Protein AF-A0A382CVE8-F1 (afdb_monomer_lite)

Structure (mmCIF, N/CA/C/O backbone):
data_AF-A0A382CVE8-F1
#
_entry.id   AF-A0A382CVE8-F1
#
loop_
_atom_site.group_PDB
_atom_site.id
_atom_site.type_symbol
_atom_site.label_atom_id
_atom_site.label_alt_id
_atom_site.label_comp_id
_atom_site.label_asym_id
_atom_site.label_entity_id
_atom_site.label_seq_id
_atom_site.pdbx_PDB_ins_code
_atom_site.Cartn_x
_atom_site.Cartn_y
_atom_site.Cartn_z
_atom_site.occupancy
_atom_site.B_iso_or_equiv
_atom_site.auth_seq_id
_atom_site.auth_comp_id
_atom_site.auth_asym_id
_atom_site.auth_atom_id
_atom_site.pdbx_PDB_model_num
ATOM 1 N N . MET A 1 1 ? -20.174 4.932 9.830 1.00 67.50 1 MET A N 1
ATOM 2 C CA . MET A 1 1 ? -18.715 4.846 9.925 1.00 67.50 1 MET A CA 1
ATOM 3 C C . MET A 1 1 ? -18.253 3.605 9.199 1.00 67.50 1 MET A C 1
ATOM 5 O O . MET A 1 1 ? -18.630 2.488 9.583 1.00 67.50 1 MET A O 1
ATOM 9 N N . GLU A 1 2 ? -17.529 3.837 8.114 1.00 79.62 2 GLU A N 1
ATOM 10 C CA . GLU A 1 2 ? -16.852 2.794 7.352 1.00 79.62 2 GLU A CA 1
ATOM 11 C C . GLU A 1 2 ? -15.786 2.119 8.227 1.00 79.62 2 GLU A C 1
ATOM 13 O O . GLU A 1 2 ? -15.376 2.641 9.267 1.00 79.62 2 GLU A O 1
ATOM 18 N N . VAL A 1 3 ? -15.359 0.916 7.846 1.00 76.88 3 VAL A N 1
ATOM 19 C CA . VAL A 1 3 ? -14.319 0.183 8.593 1.00 76.88 3 VAL A CA 1
ATOM 20 C C . VAL A 1 3 ? -13.007 0.974 8.633 1.00 76.88 3 VAL A C 1
ATOM 22 O O . VAL A 1 3 ? -12.352 1.009 9.668 1.00 76.88 3 VAL A O 1
ATOM 25 N N . GLU A 1 4 ? -12.661 1.657 7.544 1.00 75.25 4 GLU A N 1
ATOM 26 C CA . GLU A 1 4 ? -11.449 2.480 7.429 1.00 75.25 4 GLU A CA 1
ATOM 27 C C . GLU A 1 4 ? -11.463 3.651 8.427 1.00 75.25 4 GLU A C 1
ATOM 29 O O . GLU A 1 4 ? -10.472 3.899 9.110 1.00 75.25 4 GLU A O 1
ATOM 34 N N . GLU A 1 5 ? -12.615 4.304 8.608 1.00 78.50 5 GLU A N 1
ATOM 35 C CA . GLU A 1 5 ? -12.798 5.378 9.595 1.00 78.50 5 GLU A CA 1
ATOM 36 C C . GLU A 1 5 ? -12.675 4.857 11.038 1.00 78.50 5 GLU A C 1
ATOM 38 O O . GLU A 1 5 ? -12.058 5.501 11.883 1.00 78.50 5 GLU A O 1
ATOM 43 N N . LEU A 1 6 ? -13.212 3.662 11.325 1.00 77.88 6 LEU A N 1
ATOM 44 C CA . LEU A 1 6 ? -13.041 2.997 12.626 1.00 77.88 6 LEU A CA 1
ATOM 45 C C . LEU A 1 6 ? -11.569 2.678 12.907 1.00 77.88 6 LEU A C 1
ATOM 47 O O . LEU A 1 6 ? -11.106 2.901 14.023 1.00 77.88 6 LEU A O 1
ATOM 51 N N . VAL A 1 7 ? -10.837 2.171 11.910 1.00 79.56 7 VAL A N 1
ATOM 52 C CA . VAL A 1 7 ? -9.408 1.844 12.026 1.00 79.56 7 VAL A CA 1
ATOM 53 C C . VAL A 1 7 ? -8.578 3.116 12.219 1.00 79.56 7 VAL A C 1
ATOM 55 O O . VAL A 1 7 ? -7.721 3.146 13.104 1.00 79.56 7 VAL A O 1
ATOM 58 N N . ARG A 1 8 ? -8.861 4.190 11.472 1.00 79.81 8 ARG A N 1
ATOM 59 C CA . ARG A 1 8 ? -8.185 5.492 11.611 1.00 79.81 8 ARG A CA 1
ATOM 60 C C . ARG A 1 8 ? -8.386 6.092 13.005 1.00 79.81 8 ARG A C 1
ATOM 62 O O . ARG A 1 8 ? -7.404 6.436 13.664 1.00 79.81 8 ARG A O 1
ATOM 69 N N . ALA A 1 9 ? -9.627 6.096 13.492 1.00 78.12 9 ALA A N 1
ATOM 70 C CA . ALA A 1 9 ? -9.995 6.579 14.822 1.00 78.12 9 ALA A CA 1
ATOM 71 C C . ALA A 1 9 ? -9.225 5.896 15.969 1.00 78.12 9 ALA A C 1
ATOM 73 O O . ALA A 1 9 ? -8.860 6.535 16.960 1.00 78.12 9 ALA A O 1
ATOM 74 N N . VAL A 1 10 ? -8.980 4.584 15.854 1.00 78.06 10 VAL A N 1
ATOM 75 C CA . VAL A 1 10 ? -8.292 3.793 16.891 1.00 78.06 10 VAL A CA 1
ATOM 76 C C . VAL A 1 10 ? -6.773 3.721 16.709 1.00 78.06 10 VAL A C 1
ATOM 78 O O . VAL A 1 10 ? -6.079 3.264 17.615 1.00 78.06 10 VAL A O 1
ATOM 81 N N . THR A 1 11 ? -6.231 4.175 15.580 1.00 76.00 11 THR A N 1
ATOM 82 C CA . THR A 1 11 ? -4.784 4.143 15.315 1.00 76.00 11 THR A CA 1
ATOM 83 C C . THR A 1 11 ? -4.173 5.535 15.276 1.00 76.00 11 THR A C 1
ATOM 85 O O . THR A 1 11 ? -3.481 5.915 16.219 1.00 76.00 11 THR A O 1
ATOM 88 N N . VAL A 1 12 ? -4.455 6.301 14.225 1.00 73.44 12 VAL A N 1
ATOM 89 C CA . VAL A 1 12 ? -3.853 7.615 13.961 1.00 73.44 12 VAL A CA 1
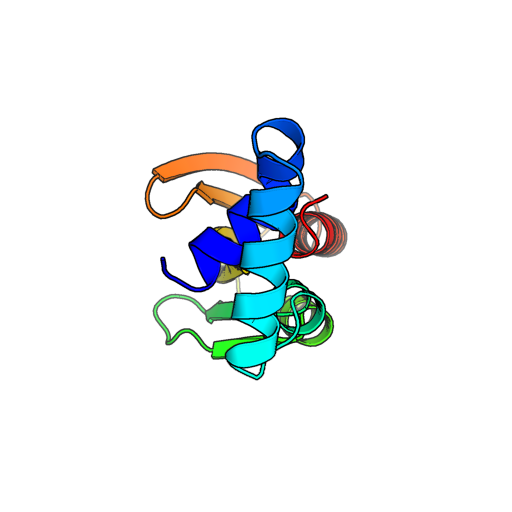ATOM 90 C C . VAL A 1 12 ? -4.412 8.683 14.899 1.00 73.44 12 VAL A C 1
ATOM 92 O O . VAL A 1 12 ? -3.657 9.426 15.518 1.00 73.44 12 VAL A O 1
ATOM 95 N N . GLU A 1 13 ? -5.731 8.712 15.084 1.00 74.88 13 GLU A N 1
ATOM 96 C CA . GLU A 1 13 ? -6.429 9.751 15.860 1.00 74.88 13 GLU A CA 1
ATOM 97 C C . GLU A 1 13 ? -6.611 9.363 17.333 1.00 74.88 13 GLU A C 1
ATOM 99 O O . GLU A 1 13 ? -7.398 9.957 18.071 1.00 74.88 13 GLU A O 1
ATOM 104 N N . ARG A 1 14 ? -5.890 8.342 17.809 1.00 69.44 14 ARG A N 1
ATOM 105 C CA . ARG A 1 14 ? -6.057 7.833 19.176 1.00 69.44 14 ARG A CA 1
ATOM 106 C C . ARG A 1 14 ? -5.839 8.915 20.242 1.00 69.44 14 ARG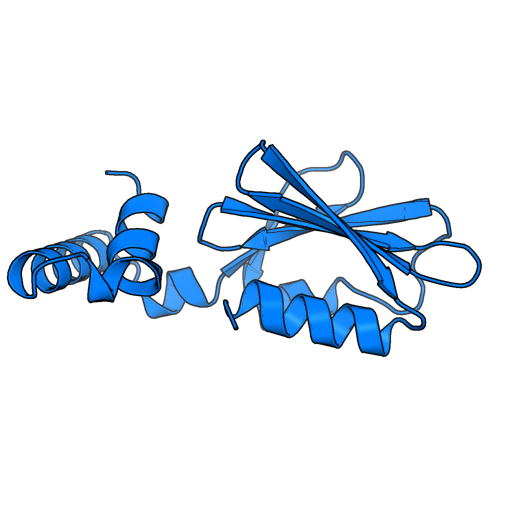 A C 1
ATOM 108 O O . ARG A 1 14 ? -6.456 8.845 21.298 1.00 69.44 14 ARG A O 1
ATOM 115 N N . GLY A 1 15 ? -4.964 9.887 19.978 1.00 72.19 15 GLY A N 1
ATOM 116 C CA . GLY A 1 15 ? -4.703 11.018 20.877 1.00 72.19 15 GLY A CA 1
ATOM 117 C C . GLY A 1 15 ? -5.788 12.102 20.871 1.00 72.19 15 GLY A C 1
ATOM 118 O O . GLY A 1 15 ? -5.809 12.932 21.774 1.00 72.19 15 GLY A O 1
ATOM 119 N N . GLU A 1 16 ? -6.677 12.087 19.879 1.00 75.69 16 GLU A N 1
ATOM 120 C CA . GLU A 1 16 ? -7.741 13.080 19.674 1.00 75.69 16 GLU A CA 1
ATOM 121 C C . GLU A 1 16 ? -9.115 12.560 20.132 1.00 75.69 16 GLU A C 1
ATOM 123 O O . GLU A 1 16 ? -10.044 13.337 20.351 1.00 75.69 16 GLU A O 1
ATOM 128 N N . ASN A 1 17 ? -9.228 11.245 20.336 1.00 75.56 17 ASN A N 1
ATOM 129 C CA . ASN A 1 17 ? -10.455 10.551 20.706 1.00 75.56 17 ASN A CA 1
ATOM 130 C C . ASN A 1 17 ? -10.507 10.182 22.198 1.00 75.56 17 ASN A C 1
ATOM 132 O O . ASN A 1 17 ? -9.488 9.896 22.829 1.00 75.56 17 ASN A O 1
ATOM 136 N N . THR A 1 18 ? -11.716 10.134 22.775 1.00 82.38 18 THR A N 1
ATOM 137 C CA . THR A 1 18 ? -11.887 9.672 24.162 1.00 82.38 18 THR A CA 1
ATOM 138 C C . THR A 1 18 ? -11.686 8.159 24.276 1.00 82.38 18 THR A C 1
ATOM 140 O O . THR A 1 18 ? -11.857 7.405 23.312 1.00 82.38 18 THR A O 1
ATOM 143 N N . VAL A 1 19 ? -11.357 7.693 25.483 1.00 81.44 19 VAL A N 1
ATOM 144 C CA . VAL A 1 19 ? -11.176 6.261 25.768 1.00 81.44 19 VAL A CA 1
ATOM 145 C C . VAL A 1 19 ? -12.466 5.482 25.489 1.00 81.44 19 VAL A C 1
ATOM 147 O O . VAL A 1 19 ? -12.424 4.408 24.894 1.00 81.44 19 VAL A O 1
ATOM 150 N N . GLU A 1 20 ? -13.625 6.042 25.838 1.00 83.94 20 GLU A N 1
ATOM 151 C CA . GLU A 1 20 ? -14.934 5.415 25.631 1.00 83.94 20 GLU A CA 1
ATOM 152 C C . GLU A 1 20 ? -15.253 5.230 24.145 1.00 83.94 20 GLU A C 1
ATOM 154 O O . GLU A 1 20 ? -15.789 4.191 23.749 1.00 83.94 20 GLU A O 1
ATOM 159 N N . PHE A 1 21 ? -14.903 6.220 23.317 1.00 84.19 21 PHE A N 1
ATOM 160 C CA . PHE A 1 21 ? -15.062 6.131 21.870 1.00 84.19 21 PHE A CA 1
ATOM 161 C C . PHE A 1 21 ? -14.143 5.059 21.280 1.00 84.19 21 PHE A C 1
ATOM 163 O O . PHE A 1 21 ? -14.590 4.229 20.490 1.00 84.19 21 PHE A O 1
ATOM 170 N N . HIS A 1 22 ? -12.886 5.019 21.724 1.00 81.25 22 HIS A N 1
ATOM 171 C CA . HIS A 1 22 ? -11.914 4.022 21.287 1.00 81.25 22 HIS A CA 1
ATOM 172 C C . HIS A 1 22 ? -12.383 2.590 21.587 1.00 81.25 22 HIS A C 1
ATOM 174 O O . HIS A 1 22 ? -12.366 1.723 20.714 1.00 81.25 22 HIS A O 1
ATOM 180 N N . GLU A 1 23 ? -12.875 2.335 22.800 1.00 84.19 23 GLU A N 1
ATOM 181 C CA . GLU A 1 23 ? -13.426 1.026 23.154 1.00 84.19 23 GLU A CA 1
ATOM 182 C C . GLU A 1 23 ? -14.690 0.676 22.360 1.00 84.19 23 GLU A C 1
ATOM 184 O O . GLU A 1 23 ? -14.894 -0.482 21.992 1.00 84.19 23 GLU A O 1
ATOM 189 N N . ALA A 1 24 ? -15.564 1.654 22.104 1.00 84.00 24 ALA A N 1
ATOM 190 C CA . ALA A 1 24 ? -16.754 1.442 21.289 1.00 84.00 24 ALA A CA 1
ATOM 191 C C . ALA A 1 24 ? -16.387 1.078 19.842 1.00 84.00 24 ALA A C 1
ATOM 193 O O . ALA A 1 24 ? -16.979 0.153 19.284 1.00 84.00 24 ALA A O 1
ATOM 194 N N . ALA A 1 25 ? -15.381 1.741 19.268 1.00 82.62 25 ALA A N 1
ATOM 195 C CA . ALA A 1 25 ? -14.874 1.451 17.933 1.00 82.62 25 ALA A CA 1
ATOM 196 C C . ALA A 1 25 ? -14.256 0.046 17.839 1.00 82.62 25 ALA A C 1
ATOM 198 O O . ALA A 1 25 ? -14.576 -0.700 16.913 1.00 82.62 25 ALA A O 1
ATOM 199 N N . LEU A 1 26 ? -13.448 -0.363 18.826 1.00 83.81 26 LEU A N 1
ATOM 200 C CA . LEU A 1 26 ? -12.892 -1.722 18.891 1.00 83.81 26 LEU A CA 1
ATOM 201 C C . LEU A 1 26 ? -13.985 -2.793 19.000 1.00 83.81 26 LEU A C 1
ATOM 203 O O . LEU A 1 26 ? -13.965 -3.768 18.252 1.00 83.81 26 LEU A O 1
ATOM 207 N N . ARG A 1 27 ? -14.981 -2.589 19.875 1.00 84.69 27 ARG A N 1
ATOM 208 C CA . ARG A 1 27 ? -16.125 -3.510 20.010 1.00 84.69 27 ARG A CA 1
ATOM 209 C C . ARG A 1 27 ? -16.921 -3.632 18.712 1.00 84.69 27 ARG A C 1
ATOM 211 O O . ARG A 1 27 ? -17.398 -4.715 18.386 1.00 84.69 27 ARG A O 1
ATOM 218 N N . GLU A 1 28 ? -17.074 -2.535 17.978 1.00 84.06 28 GLU A N 1
ATOM 219 C CA . GLU A 1 28 ? -17.770 -2.537 16.694 1.00 84.06 28 GLU A CA 1
ATOM 220 C C . GLU A 1 28 ? -16.978 -3.275 15.602 1.00 84.06 28 GLU A C 1
ATOM 222 O O . GLU A 1 28 ? -17.583 -4.005 14.817 1.00 84.06 28 GLU A O 1
ATOM 227 N N . LEU A 1 29 ? -15.645 -3.154 15.576 1.00 82.00 29 LEU A N 1
ATOM 228 C CA . LEU A 1 29 ? -14.781 -3.943 14.686 1.00 82.00 29 LEU A CA 1
ATOM 229 C C . LEU A 1 29 ? -14.883 -5.445 14.993 1.00 82.00 29 LEU A C 1
ATOM 231 O O . LEU A 1 29 ? -15.143 -6.246 14.091 1.00 82.00 29 LEU A O 1
ATOM 235 N N . ASP A 1 30 ? -14.796 -5.819 16.272 1.00 82.50 30 ASP A N 1
ATOM 236 C CA . ASP A 1 30 ? -14.943 -7.212 16.706 1.00 82.50 30 ASP A CA 1
ATOM 237 C C . ASP A 1 30 ? -16.330 -7.775 16.354 1.00 82.50 30 ASP A C 1
ATOM 239 O O . ASP A 1 30 ? -16.442 -8.887 15.834 1.00 82.50 30 ASP A O 1
ATOM 243 N N . ARG A 1 31 ? -17.401 -6.991 16.548 1.00 84.25 31 ARG A N 1
ATOM 244 C CA . ARG A 1 31 ? -18.775 -7.379 16.177 1.00 84.25 31 ARG A CA 1
ATOM 245 C C . ARG A 1 31 ? -18.928 -7.622 14.673 1.00 84.25 31 ARG A C 1
ATOM 247 O O . ARG A 1 31 ? -19.726 -8.469 14.274 1.00 84.25 31 ARG A O 1
ATOM 254 N N . ARG A 1 32 ? -18.183 -6.894 13.835 1.00 83.88 32 ARG A N 1
ATOM 255 C CA . ARG A 1 32 ? -18.155 -7.072 12.370 1.00 83.88 32 ARG A CA 1
ATOM 256 C C . ARG A 1 32 ? -17.306 -8.271 11.929 1.00 83.88 32 ARG A C 1
ATOM 258 O O . ARG A 1 32 ? -17.227 -8.552 10.737 1.00 83.88 32 ARG A O 1
ATOM 265 N N . GLY A 1 33 ? -16.720 -9.005 12.875 1.00 71.69 33 GLY A N 1
ATOM 266 C CA . GLY A 1 33 ? -16.059 -10.286 12.636 1.00 71.69 33 GLY A CA 1
ATOM 267 C C . GLY A 1 33 ? -14.629 -10.175 12.116 1.00 71.69 33 GLY A C 1
ATOM 268 O O . GLY A 1 33 ? -14.059 -11.191 11.726 1.00 71.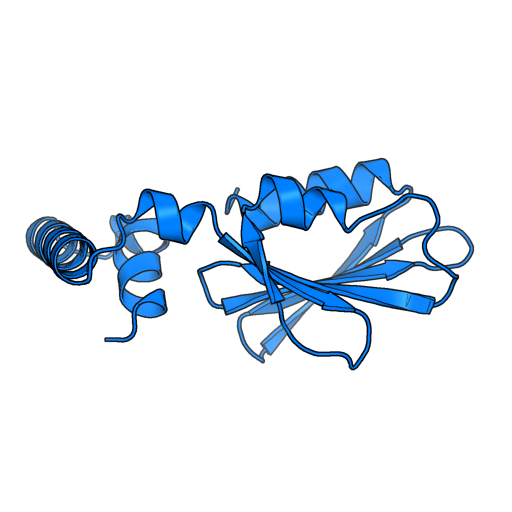69 33 GLY A O 1
ATOM 269 N N . THR A 1 34 ? -14.039 -8.976 12.106 1.00 74.06 34 THR A N 1
ATOM 270 C CA . THR A 1 34 ? -12.642 -8.778 11.705 1.00 74.06 34 THR A CA 1
ATOM 271 C C . THR A 1 34 ? -11.922 -7.938 12.763 1.00 74.06 34 THR A C 1
ATOM 273 O O . THR A 1 34 ? -12.176 -6.738 12.870 1.00 74.06 34 THR A O 1
ATOM 276 N N . PRO A 1 35 ? -11.033 -8.548 13.568 1.00 81.81 35 PRO A N 1
ATOM 277 C CA . PRO A 1 35 ? -10.270 -7.826 14.579 1.00 81.81 35 PRO A CA 1
ATOM 278 C C . PRO A 1 35 ? -9.436 -6.704 13.958 1.00 81.81 35 PRO A C 1
ATOM 280 O O . PRO A 1 35 ? -8.936 -6.849 12.839 1.00 81.81 35 PRO A O 1
ATOM 283 N N . LEU A 1 36 ? -9.187 -5.633 14.718 1.00 82.56 36 LEU A N 1
ATOM 284 C CA . LEU A 1 36 ? -8.337 -4.515 14.282 1.00 82.56 36 LEU A CA 1
ATOM 285 C C . LEU A 1 36 ? -6.998 -4.998 13.698 1.00 82.56 36 LEU A C 1
ATOM 287 O O . LEU A 1 36 ? -6.593 -4.542 12.636 1.00 82.56 36 LEU A O 1
ATOM 291 N N . ALA A 1 37 ? -6.349 -5.974 14.340 1.00 83.44 37 ALA A N 1
ATOM 292 C CA . ALA A 1 37 ? -5.079 -6.533 13.875 1.00 83.44 37 ALA A CA 1
ATOM 293 C C . ALA A 1 37 ? -5.151 -7.117 12.452 1.00 83.44 37 ALA A C 1
ATOM 295 O O . ALA A 1 37 ? -4.189 -7.014 11.701 1.00 83.44 37 ALA A O 1
ATOM 296 N N . VAL A 1 38 ? -6.293 -7.693 12.063 1.00 85.19 38 VAL A N 1
ATOM 297 C CA . VAL A 1 38 ? -6.491 -8.233 10.711 1.00 85.19 38 VAL A CA 1
ATOM 298 C C . VAL A 1 38 ? -6.659 -7.107 9.697 1.00 85.19 38 VAL A C 1
ATOM 300 O O . VAL A 1 38 ? -6.177 -7.232 8.579 1.00 85.19 38 VAL A O 1
ATOM 303 N N . HIS A 1 39 ? -7.306 -6.000 10.064 1.00 83.69 39 HIS A N 1
ATOM 304 C CA . HIS A 1 39 ? -7.365 -4.827 9.191 1.00 83.69 39 HIS A CA 1
ATOM 305 C C . HIS A 1 39 ? -5.994 -4.173 9.026 1.00 83.69 39 HIS A C 1
ATOM 307 O O . HIS A 1 39 ? -5.623 -3.831 7.908 1.00 83.69 39 HIS A O 1
ATOM 313 N N . LEU A 1 40 ? -5.232 -4.065 10.116 1.00 88.00 40 LEU A N 1
ATOM 314 C CA . LEU A 1 40 ? -3.890 -3.489 10.103 1.00 88.00 40 LEU A CA 1
ATOM 315 C C . LEU A 1 40 ? -2.874 -4.338 9.336 1.00 88.00 40 LEU A C 1
ATOM 317 O O . LEU A 1 40 ? -1.910 -3.780 8.839 1.00 88.00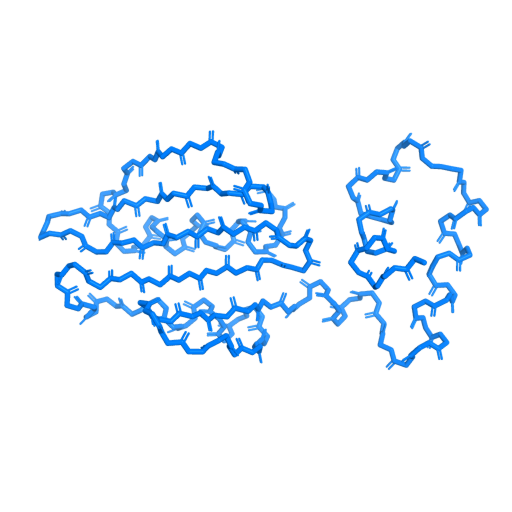 40 LEU A O 1
ATOM 321 N N . ASP A 1 41 ? -3.087 -5.649 9.200 1.00 92.25 41 ASP A N 1
ATOM 322 C CA . ASP A 1 41 ? -2.226 -6.536 8.406 1.00 92.25 41 ASP A CA 1
ATOM 323 C C . ASP A 1 41 ? -2.689 -6.675 6.946 1.00 92.25 41 ASP A C 1
ATOM 325 O O . ASP A 1 41 ? -2.308 -7.621 6.265 1.00 92.25 41 ASP A O 1
ATOM 329 N N . ARG A 1 42 ? -3.517 -5.767 6.413 1.00 93.06 42 ARG A N 1
ATOM 330 C CA . ARG A 1 42 ? -3.980 -5.844 5.017 1.00 93.06 42 ARG A CA 1
ATOM 331 C C . ARG A 1 42 ? -3.613 -4.621 4.196 1.00 93.06 42 ARG A C 1
ATOM 333 O O . ARG A 1 42 ? -3.705 -3.485 4.648 1.00 93.06 42 ARG A O 1
ATOM 340 N N . ALA A 1 43 ? -3.287 -4.884 2.936 1.00 95.75 43 ALA A N 1
ATOM 341 C CA . ALA A 1 43 ? -3.064 -3.879 1.909 1.00 95.75 43 ALA A CA 1
ATOM 342 C C . ALA A 1 43 ? -3.778 -4.281 0.615 1.00 95.75 43 ALA A C 1
ATOM 344 O O . ALA A 1 43 ? -3.976 -5.473 0.349 1.00 95.75 43 ALA A O 1
ATOM 345 N N . LYS A 1 44 ? -4.160 -3.301 -0.204 1.00 96.88 44 LYS A N 1
ATOM 346 C CA . LYS A 1 44 ? -4.546 -3.546 -1.599 1.00 96.88 44 LYS A CA 1
ATOM 347 C C . LYS A 1 44 ? -3.327 -3.336 -2.487 1.00 96.88 44 LYS A C 1
ATOM 349 O O . LYS A 1 44 ? -2.550 -2.414 -2.260 1.00 96.88 44 LYS A O 1
ATOM 354 N N . VAL A 1 45 ? -3.160 -4.196 -3.481 1.00 96.88 45 VAL A N 1
ATOM 355 C CA . VAL A 1 45 ? -2.102 -4.112 -4.484 1.00 96.88 45 VAL A CA 1
ATOM 356 C C . VAL A 1 45 ? -2.748 -4.039 -5.854 1.00 96.88 45 VAL A C 1
ATOM 358 O O . VAL A 1 45 ? -3.570 -4.889 -6.197 1.00 96.88 45 VAL A O 1
ATOM 361 N N . ARG A 1 46 ? -2.328 -3.059 -6.648 1.00 96.00 46 ARG A N 1
ATOM 362 C CA . ARG A 1 46 ? -2.676 -2.929 -8.062 1.00 96.00 46 ARG A CA 1
ATOM 363 C C . ARG A 1 46 ? -1.411 -2.791 -8.887 1.00 96.00 46 ARG A C 1
ATOM 365 O O . ARG A 1 46 ? -0.478 -2.094 -8.503 1.00 96.00 46 ARG A O 1
ATOM 372 N N . ARG A 1 47 ? -1.378 -3.452 -10.040 1.00 93.62 47 ARG A N 1
ATOM 373 C CA . ARG A 1 47 ? -0.320 -3.266 -11.036 1.00 93.62 47 ARG A CA 1
ATOM 374 C C . ARG A 1 47 ? -0.862 -2.420 -12.171 1.00 93.62 47 ARG A C 1
ATOM 376 O O . ARG A 1 47 ? -1.862 -2.809 -12.766 1.00 93.62 47 ARG A O 1
ATOM 383 N N . ASN A 1 48 ? -0.176 -1.327 -12.487 1.00 91.06 48 ASN A N 1
ATOM 384 C CA . ASN A 1 48 ? -0.549 -0.399 -13.550 1.00 91.06 48 ASN A CA 1
ATOM 385 C C . ASN A 1 48 ? -2.042 -0.008 -13.443 1.00 91.06 48 ASN A C 1
ATOM 387 O O . ASN A 1 48 ? -2.492 0.449 -12.391 1.00 91.06 48 ASN A O 1
ATOM 391 N N . ASP A 1 49 ? -2.801 -0.221 -14.513 1.00 90.94 49 ASP A N 1
ATOM 392 C CA . ASP A 1 49 ? -4.239 0.019 -14.655 1.00 90.94 49 ASP A CA 1
ATOM 393 C C . ASP A 1 49 ? -5.107 -1.222 -14.364 1.00 90.94 49 ASP A C 1
ATOM 395 O O . ASP A 1 49 ? -6.285 -1.255 -14.711 1.00 90.94 49 ASP A O 1
ATOM 399 N N . GLY A 1 50 ? -4.532 -2.251 -13.734 1.00 92.56 50 GLY A N 1
ATOM 400 C CA . GLY A 1 50 ? -5.237 -3.476 -13.368 1.00 92.56 50 GLY A CA 1
ATOM 401 C C . GLY A 1 50 ? -6.223 -3.309 -12.207 1.00 92.56 50 GLY A C 1
ATOM 402 O O . GLY A 1 50 ? -6.522 -2.211 -11.750 1.00 92.56 50 GLY A O 1
ATOM 403 N N . GLU A 1 51 ? -6.713 -4.432 -11.689 1.00 93.88 51 GLU A N 1
ATOM 404 C CA . GLU A 1 51 ? -7.637 -4.438 -10.551 1.00 93.88 51 GLU A CA 1
ATOM 405 C C . GLU A 1 51 ? -6.907 -4.481 -9.204 1.00 93.88 51 GLU A C 1
ATOM 407 O O . GLU A 1 51 ? -5.839 -5.090 -9.069 1.00 93.88 51 GLU A O 1
ATOM 412 N N . ASP A 1 52 ? -7.526 -3.868 -8.194 1.00 94.62 52 ASP A N 1
ATOM 413 C CA . ASP A 1 52 ? -7.072 -3.936 -6.810 1.00 94.62 52 ASP A CA 1
ATOM 414 C C . ASP A 1 52 ? -7.312 -5.338 -6.238 1.00 94.62 52 ASP A C 1
ATOM 416 O O . ASP A 1 52 ? -8.429 -5.858 -6.237 1.00 94.62 52 ASP A O 1
ATOM 420 N N . GLN A 1 53 ? -6.267 -5.929 -5.667 1.00 95.69 53 GLN A N 1
ATOM 421 C CA . GLN A 1 53 ? -6.346 -7.202 -4.955 1.00 95.69 53 GLN A CA 1
ATOM 422 C C . GLN A 1 53 ? -5.867 -7.028 -3.517 1.00 95.69 53 GLN A C 1
ATOM 424 O O . GLN A 1 53 ? -4.869 -6.362 -3.267 1.00 95.69 53 GLN A O 1
ATOM 429 N N . SER A 1 54 ? -6.579 -7.613 -2.552 1.00 94.69 54 SER A N 1
ATOM 430 C CA . SER A 1 54 ? -6.264 -7.447 -1.130 1.00 94.69 54 SER A CA 1
ATOM 431 C C . SER A 1 54 ? -5.450 -8.620 -0.586 1.00 94.69 54 SER A C 1
ATOM 433 O O . SER A 1 54 ? -5.904 -9.763 -0.633 1.00 94.69 54 SER A O 1
ATOM 435 N N . PHE A 1 55 ? -4.302 -8.312 0.013 1.00 95.00 55 PHE A N 1
ATOM 436 C CA . PHE A 1 55 ? -3.339 -9.277 0.543 1.00 95.00 55 PHE A CA 1
ATOM 437 C C . PHE A 1 55 ? -2.942 -8.941 1.987 1.00 95.00 55 PHE A C 1
ATOM 439 O O . PHE A 1 55 ? -3.016 -7.772 2.380 1.00 95.00 55 PHE A O 1
ATOM 446 N N . PRO A 1 56 ? -2.469 -9.931 2.767 1.00 95.12 56 PRO A N 1
ATOM 447 C CA . PRO A 1 56 ? -1.670 -9.671 3.959 1.00 95.12 56 PRO A CA 1
ATOM 448 C C . PRO A 1 56 ? -0.451 -8.794 3.632 1.00 95.12 56 PRO A C 1
ATOM 450 O O . PRO A 1 56 ? 0.130 -8.949 2.553 1.00 95.12 56 PRO A O 1
ATOM 453 N N . ILE A 1 57 ? -0.000 -7.921 4.541 1.00 95.62 57 ILE A N 1
ATOM 454 C CA . ILE A 1 57 ? 1.105 -6.978 4.262 1.00 95.62 57 ILE A CA 1
ATOM 455 C C . ILE A 1 57 ? 2.364 -7.705 3.786 1.00 95.62 57 ILE A C 1
ATOM 457 O O . ILE A 1 57 ? 3.012 -7.284 2.826 1.00 95.62 57 ILE A O 1
ATOM 461 N N . ARG A 1 58 ? 2.699 -8.837 4.413 1.00 94.81 58 ARG A N 1
ATOM 462 C CA . ARG A 1 58 ? 3.854 -9.653 4.013 1.00 94.81 58 ARG A CA 1
ATOM 463 C C . ARG A 1 58 ? 3.789 -10.073 2.542 1.00 94.81 58 ARG A C 1
ATOM 465 O O . ARG A 1 58 ? 4.811 -10.054 1.855 1.00 94.81 58 ARG A O 1
ATOM 472 N N . GLU A 1 59 ? 2.611 -10.481 2.080 1.00 95.00 59 GLU A N 1
ATOM 473 C CA . GLU A 1 59 ? 2.386 -10.890 0.695 1.00 95.00 59 GLU A CA 1
ATOM 474 C C . GLU A 1 59 ? 2.394 -9.678 -0.231 1.00 95.00 59 GLU A C 1
ATOM 476 O O . GLU A 1 59 ? 3.094 -9.709 -1.239 1.00 95.00 59 GLU A O 1
ATOM 481 N N . ALA A 1 60 ? 1.744 -8.576 0.157 1.00 95.31 60 ALA A N 1
ATOM 482 C CA . ALA A 1 60 ? 1.775 -7.320 -0.590 1.00 95.31 60 ALA A CA 1
ATOM 483 C C . ALA A 1 60 ? 3.217 -6.851 -0.848 1.00 95.31 60 ALA A C 1
ATOM 485 O O . ALA A 1 60 ? 3.603 -6.614 -1.990 1.00 95.31 60 ALA A O 1
ATOM 486 N N . ILE A 1 61 ? 4.072 -6.834 0.177 1.00 94.88 61 ILE A N 1
ATOM 487 C CA . ILE A 1 61 ? 5.496 -6.486 0.042 1.00 94.88 61 ILE A CA 1
ATOM 488 C C . ILE A 1 61 ? 6.236 -7.438 -0.915 1.00 94.88 61 ILE A C 1
ATOM 490 O O . ILE A 1 61 ? 7.205 -7.038 -1.563 1.00 94.88 61 ILE A O 1
ATOM 494 N N . ALA A 1 62 ? 5.817 -8.702 -1.021 1.00 92.75 62 ALA A N 1
ATOM 495 C CA . ALA A 1 62 ? 6.422 -9.670 -1.935 1.00 92.75 62 ALA A CA 1
ATOM 496 C C . ALA A 1 62 ? 6.069 -9.420 -3.415 1.00 92.75 62 ALA A C 1
ATOM 498 O O . ALA A 1 62 ? 6.781 -9.923 -4.288 1.00 92.75 62 ALA A O 1
ATOM 499 N N . HIS A 1 63 ? 5.034 -8.623 -3.715 1.00 91.25 63 HIS A N 1
ATOM 500 C CA . HIS A 1 63 ? 4.740 -8.192 -5.088 1.00 91.25 63 HIS A CA 1
ATOM 501 C C . HIS A 1 63 ? 5.795 -7.234 -5.642 1.00 91.25 63 HIS A C 1
ATOM 503 O O . HIS A 1 63 ? 5.993 -7.191 -6.857 1.00 91.25 63 HIS A O 1
ATOM 509 N N . LEU A 1 64 ? 6.504 -6.506 -4.774 1.00 88.81 64 LEU A N 1
ATOM 510 C CA . LEU A 1 64 ? 7.637 -5.686 -5.176 1.00 88.81 64 LEU A CA 1
ATOM 511 C C . LEU A 1 64 ? 8.838 -6.587 -5.494 1.00 88.81 64 LEU A C 1
ATOM 513 O O . LEU A 1 64 ? 9.697 -6.854 -4.649 1.00 88.81 64 LEU A O 1
ATOM 517 N N . LYS A 1 65 ? 8.877 -7.096 -6.725 1.00 79.19 65 LYS A N 1
ATOM 518 C CA . LYS A 1 65 ? 9.983 -7.912 -7.222 1.00 79.19 65 LYS A CA 1
ATOM 519 C C . LYS A 1 65 ? 11.089 -7.046 -7.823 1.00 79.19 65 LYS A C 1
ATOM 521 O O . LYS A 1 65 ? 10.864 -5.928 -8.281 1.00 79.19 65 LYS A O 1
ATOM 526 N N . ILE A 1 66 ? 12.304 -7.590 -7.832 1.00 67.12 66 ILE A N 1
ATOM 527 C CA . ILE A 1 66 ? 13.500 -6.915 -8.363 1.00 67.12 66 ILE A CA 1
ATOM 528 C C . ILE A 1 66 ? 13.447 -6.806 -9.902 1.00 67.12 66 ILE A C 1
ATOM 530 O O . ILE A 1 66 ? 14.118 -5.955 -10.479 1.00 67.12 66 ILE A O 1
ATOM 534 N N . ASP A 1 67 ? 12.629 -7.627 -10.562 1.00 69.19 67 ASP A N 1
ATOM 535 C CA . ASP A 1 67 ? 12.545 -7.802 -12.015 1.00 69.19 67 ASP A CA 1
ATOM 536 C C . ASP A 1 67 ? 11.349 -7.092 -12.678 1.00 69.19 67 ASP A C 1
ATOM 538 O O . ASP A 1 67 ? 10.968 -7.456 -13.791 1.00 69.19 67 ASP A O 1
ATOM 542 N N . LEU A 1 68 ? 10.762 -6.072 -12.037 1.00 82.38 68 LEU A N 1
ATOM 543 C CA . LEU A 1 68 ? 9.760 -5.231 -12.704 1.00 82.38 68 LEU A CA 1
ATOM 544 C C . LEU A 1 68 ? 10.328 -4.628 -13.993 1.00 82.38 68 LEU A C 1
ATOM 546 O O . LEU A 1 68 ? 11.478 -4.171 -14.031 1.00 82.38 68 LEU A O 1
ATOM 550 N N . ALA A 1 69 ? 9.506 -4.604 -15.044 1.00 85.50 69 ALA A N 1
ATOM 551 C CA . ALA A 1 69 ? 9.896 -3.956 -16.282 1.00 85.50 69 ALA A CA 1
ATOM 552 C C . ALA A 1 69 ? 10.044 -2.444 -16.042 1.00 85.50 69 ALA A C 1
ATOM 554 O O . ALA A 1 69 ? 9.356 -1.882 -15.184 1.00 85.50 69 ALA A O 1
ATOM 555 N N . PRO A 1 70 ? 10.923 -1.749 -16.785 1.00 84.94 70 PRO A N 1
ATOM 556 C CA . PRO A 1 70 ? 10.919 -0.295 -16.779 1.00 84.94 70 PRO A CA 1
ATOM 557 C C . PRO A 1 70 ? 9.509 0.231 -17.065 1.00 84.94 70 PRO A C 1
ATOM 559 O O . PRO A 1 70 ? 8.830 -0.292 -17.950 1.00 84.94 70 PRO A O 1
ATOM 562 N N . TRP A 1 71 ? 9.112 1.267 -16.330 1.00 86.25 71 TRP A N 1
ATOM 563 C CA . TRP A 1 71 ? 7.812 1.940 -16.384 1.00 86.25 71 TRP A CA 1
ATOM 564 C C . TRP A 1 71 ? 6.636 1.168 -15.779 1.00 86.25 71 TRP A C 1
ATOM 566 O O . TRP A 1 71 ? 5.538 1.715 -15.727 1.00 86.25 71 TRP A O 1
ATOM 576 N N . ASP A 1 72 ? 6.844 -0.052 -15.269 1.00 90.88 72 ASP A N 1
ATOM 577 C CA . ASP A 1 72 ? 5.831 -0.694 -14.431 1.00 90.88 72 ASP A CA 1
ATOM 578 C C . ASP A 1 72 ? 5.644 0.103 -13.134 1.00 90.88 72 ASP A C 1
ATOM 580 O O . ASP A 1 72 ? 6.613 0.469 -12.458 1.00 90.88 72 ASP A O 1
ATOM 584 N N . ALA A 1 73 ? 4.384 0.299 -12.760 1.00 93.62 73 ALA A N 1
ATOM 585 C CA . ALA A 1 73 ? 3.973 0.861 -11.489 1.00 93.62 73 ALA A CA 1
ATOM 586 C C . ALA A 1 73 ? 3.211 -0.183 -10.666 1.00 93.62 73 ALA A C 1
ATOM 588 O O . ALA A 1 73 ? 2.309 -0.872 -11.151 1.00 93.62 73 ALA A O 1
ATOM 589 N N . LEU A 1 74 ? 3.562 -0.280 -9.389 1.00 95.88 74 LEU A N 1
ATOM 590 C CA . LEU A 1 74 ? 2.789 -0.999 -8.388 1.00 95.88 74 LEU A CA 1
ATOM 591 C C . LEU A 1 74 ? 2.210 0.006 -7.403 1.00 95.88 74 LEU A C 1
ATOM 593 O O . LEU A 1 74 ? 2.937 0.822 -6.846 1.00 95.88 74 LEU A O 1
ATOM 597 N N . LEU A 1 75 ? 0.908 -0.066 -7.188 1.00 97.31 75 LEU A N 1
ATOM 598 C CA . LEU A 1 75 ? 0.184 0.760 -6.245 1.00 97.31 75 LEU A CA 1
ATOM 599 C C . LEU A 1 75 ? -0.154 -0.089 -5.031 1.00 97.31 75 LEU A C 1
ATOM 601 O O . LEU A 1 75 ? -0.665 -1.201 -5.167 1.00 97.31 75 LEU A O 1
ATOM 605 N N . PHE A 1 76 ? 0.142 0.450 -3.859 1.00 97.38 76 PHE A N 1
ATOM 606 C CA . PHE A 1 76 ? -0.091 -0.187 -2.578 1.00 97.38 76 PHE A CA 1
ATOM 607 C C . PHE A 1 76 ? -0.970 0.730 -1.743 1.00 97.38 76 PHE A C 1
ATOM 609 O O . PHE A 1 76 ? -0.525 1.807 -1.358 1.00 97.38 76 PHE A O 1
ATOM 616 N N . THR A 1 77 ? -2.199 0.312 -1.465 1.00 96.62 77 THR A N 1
ATOM 617 C CA . THR A 1 77 ? -3.130 1.071 -0.625 1.00 96.62 77 THR A CA 1
ATOM 618 C C . THR A 1 77 ? -3.168 0.456 0.767 1.00 96.62 77 THR A C 1
ATOM 620 O O . THR A 1 77 ? -3.400 -0.751 0.908 1.00 96.62 77 THR A O 1
ATOM 623 N N . SER A 1 78 ? -2.907 1.269 1.788 1.00 94.25 78 SER A N 1
ATOM 624 C CA . SER A 1 78 ? -2.942 0.854 3.189 1.00 94.25 78 SER A CA 1
ATOM 625 C C . SER A 1 78 ? -4.382 0.635 3.662 1.00 94.25 78 SER A C 1
ATOM 627 O O . SER A 1 78 ? -5.354 0.975 2.984 1.00 94.25 78 SER A O 1
ATOM 629 N N . CYS A 1 79 ? -4.540 0.091 4.866 1.00 89.62 79 CYS A N 1
ATOM 630 C CA . CYS A 1 79 ? -5.850 -0.046 5.502 1.00 89.62 79 CYS A CA 1
ATOM 631 C C . CYS A 1 79 ? -6.534 1.295 5.838 1.00 89.62 79 CYS A C 1
ATOM 633 O O . CYS A 1 79 ? -7.711 1.293 6.191 1.00 89.62 79 CYS A O 1
ATOM 635 N N . LEU A 1 80 ? -5.817 2.421 5.726 1.00 88.19 80 LEU A N 1
ATOM 636 C CA . LEU A 1 80 ? -6.338 3.770 5.961 1.00 88.19 80 LEU A CA 1
ATOM 637 C C . LEU A 1 80 ? -6.771 4.496 4.679 1.00 88.19 80 LEU A C 1
ATOM 639 O O . LEU A 1 80 ? -7.197 5.649 4.762 1.00 88.19 80 LEU A O 1
ATOM 643 N N . GLY A 1 81 ? -6.635 3.848 3.517 1.00 89.75 81 GLY A N 1
ATOM 644 C CA . GLY A 1 81 ? -6.984 4.411 2.209 1.00 89.75 81 GLY A CA 1
ATOM 645 C C . GLY A 1 81 ? -5.854 5.182 1.519 1.00 89.75 81 GLY A C 1
ATOM 646 O O . GLY A 1 81 ? -5.961 5.478 0.330 1.00 89.75 81 GLY A O 1
ATOM 647 N N . ASP A 1 82 ? -4.748 5.453 2.213 1.00 93.44 82 ASP A N 1
ATOM 648 C CA . ASP A 1 82 ? -3.579 6.111 1.621 1.00 93.44 82 ASP A CA 1
ATOM 649 C C . ASP A 1 82 ? -2.887 5.168 0.634 1.00 93.44 82 ASP A C 1
ATOM 651 O O . ASP A 1 82 ? -2.830 3.955 0.855 1.00 93.44 82 ASP A O 1
ATOM 655 N N . THR A 1 83 ? -2.332 5.712 -0.449 1.00 97.00 83 THR A N 1
ATOM 656 C CA . THR A 1 83 ? -1.711 4.931 -1.525 1.00 97.00 83 THR A CA 1
ATOM 657 C C . THR A 1 83 ? -0.267 5.352 -1.779 1.00 97.00 83 THR A C 1
ATOM 659 O O . THR A 1 83 ? 0.029 6.519 -2.028 1.00 97.00 83 THR A O 1
ATOM 662 N N . LEU A 1 84 ? 0.635 4.370 -1.794 1.00 97.69 84 LEU A N 1
ATOM 663 C CA . LEU A 1 84 ? 2.011 4.513 -2.254 1.00 97.69 84 LEU A CA 1
ATOM 664 C C . LEU A 1 84 ? 2.161 3.851 -3.626 1.00 97.69 84 LEU A C 1
ATOM 666 O O . LEU A 1 84 ? 1.980 2.641 -3.770 1.00 97.69 84 LEU A O 1
ATOM 670 N N . VAL A 1 85 ? 2.527 4.633 -4.636 1.00 96.69 85 VAL A N 1
ATOM 671 C CA . VAL A 1 85 ? 2.840 4.140 -5.981 1.00 96.69 85 VAL A CA 1
ATOM 672 C C . VAL A 1 85 ? 4.346 4.008 -6.118 1.00 96.69 85 VAL A C 1
ATOM 674 O O . VAL A 1 85 ? 5.063 4.995 -5.991 1.00 96.69 85 VAL A O 1
ATOM 677 N N . LEU A 1 86 ? 4.829 2.803 -6.399 1.00 96.38 86 LEU A N 1
ATOM 678 C CA . LEU A 1 86 ? 6.224 2.519 -6.707 1.00 96.38 86 LEU A CA 1
ATOM 679 C C . LEU A 1 86 ? 6.370 2.240 -8.198 1.00 96.38 86 LEU A C 1
ATOM 681 O O . LEU A 1 86 ? 5.957 1.188 -8.686 1.00 96.38 86 LEU A O 1
ATOM 685 N N . GLN A 1 87 ? 6.989 3.179 -8.905 1.00 95.19 87 GLN A N 1
ATOM 686 C CA . GLN A 1 87 ? 7.284 3.074 -10.326 1.00 95.19 87 GLN A CA 1
ATOM 687 C C . GLN A 1 87 ? 8.750 2.705 -10.544 1.00 95.19 87 GLN A C 1
ATOM 689 O O . GLN A 1 87 ? 9.661 3.332 -9.990 1.00 95.19 87 GLN A O 1
ATOM 694 N N . LYS A 1 88 ? 8.991 1.687 -11.374 1.00 92.62 88 LYS A N 1
ATOM 695 C CA . LYS A 1 88 ? 10.340 1.297 -11.774 1.00 92.62 88 LYS A CA 1
ATOM 696 C C . LYS A 1 88 ? 10.833 2.195 -12.903 1.00 92.62 88 LYS A C 1
ATOM 698 O O . LYS A 1 88 ? 10.329 2.138 -14.015 1.00 92.62 88 LYS A O 1
ATOM 703 N N . GLU A 1 89 ? 11.911 2.926 -12.665 1.00 91.00 89 GLU A N 1
ATOM 704 C CA . GLU A 1 89 ? 12.640 3.657 -13.707 1.00 91.00 89 GLU A CA 1
ATOM 705 C C . GLU A 1 89 ? 13.850 2.851 -14.194 1.00 91.00 89 GLU A C 1
ATOM 707 O O . GLU A 1 89 ? 14.309 1.961 -13.480 1.00 91.00 89 GLU A O 1
ATOM 712 N N . PRO A 1 90 ? 14.468 3.141 -15.352 1.00 87.50 90 PRO A N 1
ATOM 713 C CA . PRO A 1 90 ? 15.628 2.379 -15.830 1.00 87.50 90 PRO A CA 1
ATOM 714 C C . PRO A 1 90 ? 16.789 2.283 -14.825 1.00 87.50 90 PRO A C 1
ATOM 716 O O . PRO A 1 90 ? 17.487 1.272 -14.781 1.00 87.50 90 PRO A O 1
ATOM 719 N N . ARG A 1 91 ? 16.997 3.319 -14.000 1.00 87.12 91 ARG A N 1
ATOM 720 C CA . ARG A 1 91 ? 18.138 3.416 -13.067 1.00 87.12 91 ARG A CA 1
ATOM 721 C C . ARG A 1 91 ? 17.760 3.539 -11.595 1.00 87.12 91 ARG A C 1
ATOM 723 O O . ARG A 1 91 ? 18.622 3.355 -10.747 1.00 87.12 91 ARG A O 1
ATOM 730 N N . LEU A 1 92 ? 16.507 3.859 -11.298 1.00 91.69 92 LEU A N 1
ATOM 731 C CA . LEU A 1 92 ? 16.030 4.138 -9.945 1.00 91.69 92 LEU A CA 1
ATOM 732 C C . LEU A 1 92 ? 14.576 3.682 -9.792 1.00 91.69 92 LEU A C 1
ATOM 734 O O . LEU A 1 92 ? 14.050 2.961 -10.643 1.00 91.69 92 LEU A O 1
ATOM 738 N N . TRP A 1 93 ? 13.959 4.071 -8.690 1.00 93.62 93 TRP A N 1
ATOM 739 C CA . TRP A 1 93 ? 12.535 3.953 -8.432 1.00 93.62 93 TRP A CA 1
ATOM 740 C C . TRP A 1 93 ? 11.980 5.319 -8.057 1.00 93.62 93 TRP A C 1
ATOM 742 O O . TRP A 1 93 ? 12.659 6.107 -7.395 1.00 93.62 93 TRP A O 1
ATOM 752 N N . VAL A 1 94 ? 10.746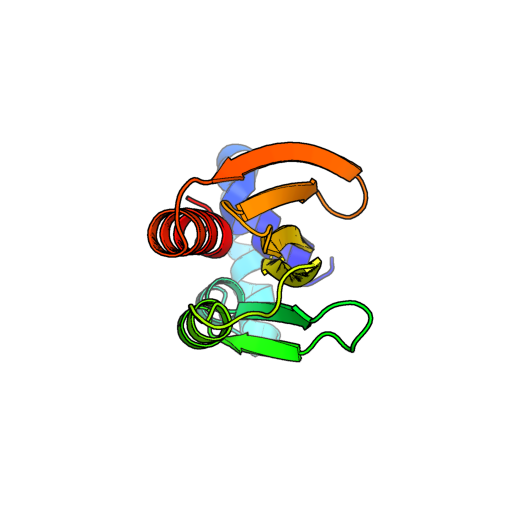 5.589 -8.458 1.00 95.50 94 VAL A N 1
ATOM 753 C CA . VAL A 1 94 ? 10.010 6.773 -8.018 1.00 95.50 94 VAL A CA 1
ATOM 754 C C . VAL A 1 94 ? 8.879 6.302 -7.125 1.00 95.50 94 VAL A C 1
ATOM 756 O O . VAL A 1 94 ? 8.144 5.382 -7.482 1.00 95.50 94 VAL A O 1
ATOM 759 N N . ALA A 1 95 ? 8.778 6.906 -5.948 1.00 96.94 95 ALA A N 1
ATOM 760 C CA . ALA A 1 95 ? 7.653 6.722 -5.053 1.00 96.94 95 ALA A CA 1
ATOM 761 C C . ALA A 1 95 ? 6.754 7.954 -5.114 1.00 96.94 95 ALA A C 1
ATOM 763 O O . ALA A 1 95 ? 7.249 9.070 -4.958 1.00 96.94 95 ALA A O 1
ATOM 764 N N . HIS A 1 96 ? 5.454 7.743 -5.296 1.00 97.12 96 HIS A N 1
ATOM 765 C CA . HIS A 1 96 ? 4.426 8.778 -5.205 1.00 97.12 96 HIS A CA 1
ATOM 766 C C . HIS A 1 96 ? 3.488 8.447 -4.046 1.00 97.12 96 HIS A C 1
ATOM 768 O O . HIS A 1 96 ? 3.010 7.319 -3.952 1.00 97.12 96 HIS A O 1
ATOM 774 N N . HIS A 1 97 ? 3.228 9.417 -3.176 1.00 96.38 97 HIS A N 1
ATOM 775 C CA . HIS A 1 97 ? 2.329 9.270 -2.037 1.00 96.38 97 HIS A CA 1
ATOM 776 C C . HIS A 1 97 ? 1.015 10.013 -2.282 1.00 96.38 97 HIS A C 1
ATOM 778 O O . HIS A 1 97 ? 1.027 11.164 -2.734 1.00 96.38 97 HIS A O 1
ATOM 784 N N . TYR A 1 98 ? -0.093 9.360 -1.942 1.00 95.38 98 TYR A N 1
ATOM 785 C CA . TYR A 1 98 ? -1.442 9.901 -2.005 1.00 95.38 98 TYR A CA 1
ATOM 786 C C . TYR A 1 98 ? -2.178 9.646 -0.686 1.00 95.38 98 TYR A C 1
ATOM 788 O O . TYR A 1 98 ? -2.197 8.515 -0.204 1.00 95.38 98 TYR A O 1
ATOM 796 N N . GLU A 1 99 ? -2.806 10.682 -0.141 1.00 90.88 99 GLU A N 1
ATOM 797 C CA . GLU A 1 99 ? -3.715 10.604 1.008 1.00 90.88 99 GLU A CA 1
ATOM 798 C C . GLU A 1 99 ? -5.146 10.561 0.468 1.00 90.88 99 GLU A C 1
ATOM 800 O O . GLU A 1 99 ? -5.685 11.572 0.004 1.00 90.88 99 GLU A O 1
ATOM 805 N N . GLY A 1 100 ? -5.736 9.364 0.419 1.00 87.62 100 GLY A N 1
ATOM 806 C CA . GLY A 1 100 ? -6.897 9.110 -0.437 1.00 87.62 100 GLY A CA 1
ATOM 807 C C . GLY A 1 100 ? -6.606 9.500 -1.894 1.00 87.62 100 GLY A C 1
ATOM 808 O O . GLY A 1 100 ? -5.678 8.975 -2.508 1.00 87.62 100 GLY A O 1
ATOM 809 N N . ASP A 1 101 ? -7.369 10.456 -2.431 1.00 86.38 101 ASP A N 1
ATOM 810 C CA . ASP A 1 101 ? -7.194 10.979 -3.797 1.00 86.38 101 ASP A CA 1
ATOM 811 C C . ASP A 1 101 ? -6.245 12.193 -3.879 1.00 86.38 101 ASP A C 1
ATOM 813 O O . ASP A 1 101 ? -5.934 12.683 -4.970 1.00 86.38 101 ASP A O 1
ATOM 817 N N . ALA A 1 102 ? -5.784 12.719 -2.740 1.00 91.50 102 ALA A N 1
ATOM 818 C CA . ALA A 1 102 ? -4.938 13.905 -2.701 1.00 91.50 102 ALA A CA 1
ATOM 819 C C . ALA A 1 102 ? -3.464 13.532 -2.887 1.00 91.50 102 ALA A C 1
ATOM 821 O O . ALA A 1 102 ? -2.904 12.741 -2.135 1.00 91.50 102 ALA A O 1
ATOM 822 N N . TYR A 1 103 ? -2.802 14.140 -3.871 1.00 94.19 103 TYR A N 1
ATOM 823 C CA . TYR A 1 103 ? -1.366 13.955 -4.067 1.00 94.19 103 TYR A CA 1
ATOM 824 C C . TYR A 1 103 ? -0.567 14.638 -2.948 1.00 94.19 103 TYR A C 1
ATOM 826 O O . TYR A 1 103 ? -0.612 15.861 -2.807 1.00 94.19 103 TYR A O 1
ATOM 834 N N . GLY A 1 104 ? 0.191 13.846 -2.188 1.00 92.62 104 GLY A N 1
ATOM 835 C CA . GLY A 1 104 ? 1.014 14.325 -1.076 1.00 92.62 104 GLY A CA 1
ATOM 836 C C . GLY A 1 104 ? 2.455 14.653 -1.474 1.00 92.62 104 GLY A C 1
ATOM 837 O O . GLY A 1 104 ? 3.060 15.570 -0.921 1.00 92.62 104 GLY A O 1
ATOM 838 N N . GLY A 1 105 ? 3.028 13.939 -2.449 1.00 94.94 105 GLY A N 1
ATOM 839 C CA . GLY A 1 105 ? 4.398 14.195 -2.898 1.00 94.94 105 GLY A CA 1
ATOM 840 C C . GLY A 1 105 ? 5.072 13.017 -3.594 1.00 94.94 105 GLY A C 1
ATOM 841 O O . GLY A 1 105 ? 4.503 11.934 -3.717 1.00 94.94 105 GLY A O 1
ATOM 842 N N . SER A 1 106 ? 6.309 13.242 -4.045 1.00 96.56 106 SER A N 1
ATOM 843 C CA . SER A 1 106 ? 7.141 12.215 -4.680 1.00 96.56 106 SER A CA 1
ATOM 844 C C . SER A 1 106 ? 8.581 12.278 -4.207 1.00 96.56 106 SER A C 1
ATOM 846 O O . SER A 1 106 ? 9.105 13.358 -3.934 1.00 96.56 106 SER A O 1
ATOM 848 N N . PHE A 1 107 ? 9.246 11.128 -4.184 1.00 94.88 107 PHE A N 1
ATOM 849 C CA . PHE A 1 107 ? 10.665 11.027 -3.868 1.00 94.88 107 PHE A CA 1
ATOM 850 C C . PHE A 1 107 ? 11.339 9.905 -4.659 1.00 94.88 107 PHE A C 1
ATOM 852 O O . PHE A 1 107 ? 10.701 8.966 -5.138 1.00 94.88 107 PHE A O 1
ATOM 859 N N . LEU A 1 108 ? 12.655 10.034 -4.824 1.00 96.44 108 LEU A N 1
ATOM 860 C CA . LEU A 1 108 ? 13.476 9.089 -5.573 1.00 96.44 108 LEU A CA 1
ATOM 861 C C . LEU A 1 108 ? 14.084 8.052 -4.634 1.00 96.44 108 LEU A C 1
ATOM 863 O O . LEU A 1 108 ? 14.500 8.362 -3.518 1.00 96.44 108 LEU A O 1
ATOM 867 N N . LEU A 1 109 ? 14.169 6.820 -5.117 1.00 94.62 109 LEU A N 1
ATOM 868 C CA . LEU A 1 109 ? 14.699 5.679 -4.390 1.00 94.62 109 LEU A CA 1
ATOM 869 C C . LEU A 1 109 ? 15.744 4.973 -5.252 1.00 94.62 109 LEU A C 1
ATOM 871 O O . LEU A 1 109 ? 15.487 4.562 -6.381 1.00 94.62 109 LEU A O 1
ATOM 875 N N . GLU A 1 110 ? 16.947 4.830 -4.711 1.00 91.94 110 GLU A N 1
ATOM 876 C CA . GLU A 1 110 ? 18.122 4.392 -5.475 1.00 91.94 110 GLU A CA 1
ATOM 877 C C . GLU A 1 110 ? 18.122 2.889 -5.784 1.00 91.94 110 GLU A C 1
ATOM 879 O O . GLU A 1 110 ? 18.823 2.434 -6.685 1.00 91.94 110 GLU A O 1
ATOM 884 N N . SER A 1 111 ? 17.344 2.095 -5.045 1.00 89.94 111 SER A N 1
ATOM 885 C CA . SER A 1 111 ? 17.346 0.639 -5.170 1.00 89.94 111 SER A CA 1
ATOM 886 C C . SER A 1 111 ? 15.993 0.016 -4.834 1.00 89.94 111 SER A C 1
ATOM 888 O O . SER A 1 111 ? 15.164 0.603 -4.137 1.00 89.94 111 SER A O 1
ATOM 890 N N . ALA A 1 112 ? 15.796 -1.221 -5.297 1.00 88.88 112 ALA A N 1
ATOM 891 C CA . ALA A 1 112 ? 14.624 -2.021 -4.941 1.00 88.88 112 ALA A CA 1
ATOM 892 C C . ALA A 1 112 ? 14.567 -2.322 -3.432 1.00 88.88 112 ALA A C 1
ATOM 894 O O . ALA A 1 112 ? 13.488 -2.395 -2.855 1.00 88.88 112 ALA A O 1
ATOM 895 N N . GLU A 1 113 ? 15.723 -2.453 -2.773 1.00 91.88 113 GLU A N 1
ATOM 896 C CA . GLU A 1 113 ? 15.803 -2.647 -1.322 1.00 91.88 113 GLU A CA 1
ATOM 897 C C . GLU A 1 113 ? 15.276 -1.424 -0.564 1.00 91.88 113 GLU A C 1
ATOM 899 O O . GLU A 1 113 ? 14.455 -1.568 0.342 1.00 91.88 113 GLU A O 1
ATOM 904 N N . ARG A 1 114 ? 15.672 -0.212 -0.980 1.00 93.19 114 ARG A N 1
ATOM 905 C CA . ARG A 1 114 ? 15.140 1.035 -0.414 1.00 93.19 114 ARG A CA 1
ATOM 906 C C . ARG A 1 114 ? 13.637 1.154 -0.645 1.00 93.19 114 ARG A C 1
ATOM 908 O O . ARG A 1 114 ? 12.918 1.475 0.296 1.00 93.19 114 ARG A O 1
ATOM 915 N N . ALA A 1 115 ? 13.164 0.836 -1.850 1.00 93.56 115 ALA A N 1
ATOM 916 C CA . ALA A 1 115 ? 11.735 0.820 -2.156 1.00 93.56 115 ALA A CA 1
ATOM 917 C C . ALA A 1 115 ? 10.957 -0.168 -1.280 1.00 93.56 115 ALA A C 1
ATOM 919 O O . ALA A 1 115 ? 9.903 0.180 -0.754 1.00 93.56 115 ALA A O 1
ATOM 920 N N . ARG A 1 116 ? 11.512 -1.358 -1.032 1.00 93.94 116 ARG A N 1
ATOM 921 C CA . ARG A 1 116 ? 10.913 -2.346 -0.130 1.00 93.94 116 ARG A CA 1
ATOM 922 C C . ARG A 1 116 ? 10.866 -1.865 1.318 1.00 93.94 116 ARG A C 1
ATOM 924 O O . ARG A 1 116 ? 9.864 -2.086 1.990 1.00 93.94 116 ARG A O 1
ATOM 931 N N . GLY A 1 117 ? 11.929 -1.216 1.790 1.00 94.56 117 GLY A N 1
ATOM 932 C CA . GLY A 1 117 ? 11.984 -0.639 3.134 1.00 94.56 117 GLY A CA 1
ATOM 933 C C . GLY A 1 117 ? 10.928 0.446 3.335 1.00 94.56 117 GLY A C 1
ATOM 934 O O . GLY A 1 117 ? 10.171 0.387 4.297 1.00 94.56 117 GLY A O 1
ATOM 935 N N . VAL A 1 118 ? 10.823 1.380 2.386 1.00 95.19 118 VAL A N 1
ATOM 936 C CA . VAL A 1 118 ? 9.793 2.430 2.405 1.00 95.19 118 VAL A CA 1
ATOM 937 C C . VAL A 1 118 ? 8.391 1.834 2.348 1.00 95.19 118 VAL A C 1
ATOM 939 O O . VAL A 1 118 ? 7.549 2.208 3.155 1.00 95.19 118 VAL A O 1
ATOM 942 N N . LEU A 1 119 ? 8.147 0.876 1.449 1.00 96.00 119 LEU A N 1
ATOM 943 C CA . LEU A 1 119 ? 6.858 0.190 1.363 1.00 96.00 119 LEU A CA 1
ATOM 944 C C . LEU A 1 119 ? 6.489 -0.496 2.681 1.00 96.00 119 LEU A C 1
ATOM 946 O O . LEU A 1 119 ? 5.339 -0.444 3.102 1.00 96.00 119 LEU A O 1
ATOM 950 N N . SER A 1 120 ? 7.462 -1.138 3.332 1.00 95.25 120 SER A N 1
ATOM 951 C CA . SER A 1 120 ? 7.242 -1.786 4.620 1.00 95.25 120 SER A CA 1
ATOM 952 C C . SER A 1 120 ? 6.822 -0.778 5.683 1.00 95.25 120 SER A C 1
ATOM 954 O O . SER A 1 120 ? 5.839 -1.031 6.367 1.00 95.25 120 SER A O 1
ATOM 956 N N . LEU A 1 121 ? 7.527 0.347 5.816 1.00 94.31 121 LEU A N 1
ATOM 957 C CA . LEU A 1 121 ? 7.168 1.395 6.780 1.00 94.31 121 LEU A CA 1
ATOM 958 C C . LEU A 1 121 ? 5.770 1.952 6.490 1.00 94.31 121 LEU A C 1
ATOM 960 O O . LEU A 1 121 ? 4.912 1.957 7.367 1.00 94.31 121 LEU A O 1
ATO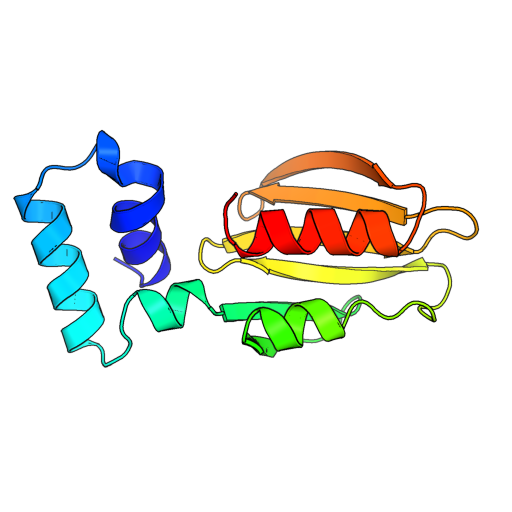M 964 N N . PHE A 1 122 ? 5.513 2.287 5.224 1.00 94.88 122 PHE A N 1
ATOM 965 C CA . PHE A 1 122 ? 4.229 2.802 4.762 1.00 94.88 122 PHE A CA 1
ATOM 966 C C . PHE A 1 122 ? 3.058 1.867 5.100 1.00 94.88 122 PHE A C 1
ATOM 968 O O . PHE A 1 122 ? 2.073 2.300 5.690 1.00 94.88 122 PHE A O 1
ATOM 975 N N . LEU A 1 123 ? 3.161 0.572 4.775 1.00 94.44 123 LEU A N 1
ATOM 976 C CA . LEU A 1 123 ? 2.072 -0.380 5.020 1.00 94.44 123 LEU A CA 1
ATOM 977 C C . LEU A 1 123 ? 1.852 -0.678 6.507 1.00 94.44 123 LEU A C 1
ATOM 979 O O . LEU A 1 123 ? 0.721 -0.949 6.897 1.00 94.44 123 LEU A O 1
ATOM 983 N N . HIS A 1 124 ? 2.901 -0.609 7.330 1.00 91.44 124 HIS A N 1
ATOM 984 C CA . HIS A 1 124 ? 2.789 -0.781 8.783 1.00 91.44 124 HIS A CA 1
ATOM 985 C C . HIS A 1 124 ? 2.450 0.522 9.525 1.00 91.44 124 HIS A C 1
ATOM 987 O O . HIS A 1 124 ? 2.368 0.495 10.753 1.00 91.44 124 HIS A O 1
ATOM 993 N N . LEU A 1 125 ? 2.232 1.630 8.804 1.00 87.00 125 LEU A N 1
ATOM 994 C CA . LEU A 1 125 ? 1.894 2.944 9.360 1.00 87.00 125 LEU A CA 1
ATOM 995 C C . LEU A 1 125 ? 2.983 3.491 10.311 1.00 87.00 125 LEU A C 1
ATOM 997 O O . LEU A 1 125 ? 2.671 3.968 11.405 1.00 87.00 125 LEU A O 1
ATOM 1001 N N . GLN A 1 126 ? 4.258 3.375 9.912 1.00 80.44 126 GLN A N 1
ATOM 1002 C CA . GLN A 1 126 ? 5.444 3.766 10.695 1.00 80.44 126 GLN A CA 1
ATOM 1003 C C . GLN A 1 126 ? 6.239 4.917 10.081 1.00 80.44 126 GLN A C 1
ATOM 1005 O O . GLN A 1 126 ? 6.385 4.943 8.838 1.00 80.44 126 GLN A O 1
#

Secondary structure (DSSP, 8-state):
--HHHHHHHHHTTTTTS-HHHHHHHHHHHHHTT--HHHHHTEEEEEETTS--EEEEHHHHHHH--TTPPTT-EEEEE-TTS-EEEEEEPSSSEEEEEEETTEEEEEEEESSHHHHHHHHHHHHTT-

Organism: NCBI:txid408172

pLDDT: mean 88.26, std 7.8, range [67.12, 97.69]

Foldseek 3Di:
DDLLVLLCCLPVCVVVDDPVSNVVSQVVCVVVVHGSVNLLQKKWKDKDPGDTDIDGLVVNLVVLDQPDDQQIWMWIAASNQKIWIWGHHPQWIKIWTGDNPRTDDIDIGRGSVRVSVVSSCVRNVD

Radius of gyration: 15.84 Å; chains: 1; bounding box: 37×25×42 Å

Sequence (126 aa):
MEVEELVRAVTVERGENTVEFHEAALRELDRRGTPLAVHLDRAKVRRNDGEDQSFPIREAIAHLKIDLAPWDALLFTSCLGDTLVLQKEPRLWVAHHYEGDAYGGSFLLESAERARGVLSLFLHLQ